Protein AF-A0A7S1IZA1-F1 (afdb_monomer_lite)

Radius of gyration: 16.5 Å; chains: 1; bounding box: 48×25×41 Å

Foldseek 3Di:
DVLVVVLVVVLVVLVVCLVCLAQVNDDPCLLVVLVVLLVVLVVVLVLLVQCPDPPHPDPPVRHQDPVSLVSNLVSSVVSLVNNCLHPDPNSVVSSLNSLLSSCQSPVPVSLVVLVVVQVCLLVDPPPVVSNVSSVVSCVSSVVSVVVVVPDVSVVSVVVSVD

Sequence (162 aa):
QCCSGVQARLSQLLRSLESYYHPSNTGPWCPVLGGFLCQLCSHMCHRLKEEQREPSDVPARCRIQPEDLQRFTSSVLPLAVTALFTEDANLTAAANQALRFIARMAPRLAIEEMLPRMQQALCSVMEAHQMLPILNLLGSMAPALAQLEHQPILMEVMDLAL

pLDDT: mean 84.64, std 12.75, range [41.31, 97.88]

Structure (mmCIF, N/CA/C/O backbone):
data_AF-A0A7S1IZA1-F1
#
_entry.id   AF-A0A7S1IZA1-F1
#
loop_
_atom_site.group_PDB
_atom_site.id
_atom_site.type_symbol
_atom_site.label_atom_id
_atom_site.label_alt_id
_atom_site.label_comp_id
_atom_site.label_asym_id
_atom_site.label_entity_id
_atom_site.label_seq_id
_atom_site.pdbx_PDB_ins_code
_atom_site.Cartn_x
_atom_site.Cartn_y
_atom_site.Cartn_z
_atom_site.occupancy
_atom_site.B_iso_or_equiv
_atom_site.auth_seq_id
_atom_site.auth_comp_id
_atom_site.auth_asym_id
_atom_site.auth_atom_id
_atom_site.pdbx_PDB_model_num
ATOM 1 N N . GLN A 1 1 ? -18.998 -11.668 13.218 1.00 41.31 1 GLN A N 1
ATOM 2 C CA . GLN A 1 1 ? -18.914 -12.770 12.229 1.00 41.31 1 GLN A CA 1
ATOM 3 C C . GLN A 1 1 ? -19.130 -12.330 10.769 1.00 41.31 1 GLN A C 1
ATOM 5 O O . GLN A 1 1 ? -18.739 -13.077 9.889 1.00 41.31 1 GLN A O 1
ATOM 10 N N . CYS A 1 2 ? -19.675 -11.139 10.464 1.00 50.75 2 CYS A N 1
ATOM 11 C CA . CYS A 1 2 ? -19.914 -10.715 9.068 1.00 50.75 2 CYS A CA 1
ATOM 12 C C . CYS A 1 2 ? -18.640 -10.251 8.312 1.00 50.75 2 CYS A C 1
ATOM 14 O O . CYS A 1 2 ? -18.520 -10.455 7.107 1.00 50.75 2 CYS A O 1
ATOM 16 N N . CYS A 1 3 ? -17.651 -9.682 9.015 1.00 58.97 3 CYS A N 1
ATOM 17 C CA . CYS A 1 3 ? -16.452 -9.101 8.391 1.00 58.97 3 CYS A CA 1
ATOM 18 C C . CYS A 1 3 ? -15.478 -10.140 7.799 1.00 58.97 3 CYS A C 1
ATOM 20 O O . CYS A 1 3 ? -14.819 -9.855 6.801 1.00 58.97 3 CYS A O 1
ATOM 22 N N . SER A 1 4 ? -15.411 -11.358 8.354 1.00 70.12 4 SER A N 1
ATOM 23 C CA . SER A 1 4 ? -14.448 -12.381 7.913 1.00 70.12 4 SER A CA 1
ATOM 24 C C . SER A 1 4 ? -14.741 -12.910 6.506 1.00 70.12 4 SER A C 1
ATOM 26 O O . SER A 1 4 ? -13.816 -13.120 5.723 1.00 70.12 4 SER A O 1
ATOM 28 N N . GLY A 1 5 ? -16.019 -13.072 6.149 1.00 85.94 5 GLY A N 1
ATOM 29 C CA . GLY A 1 5 ? -16.422 -13.528 4.816 1.00 85.94 5 GLY A CA 1
ATOM 30 C C . GLY A 1 5 ? -16.133 -12.499 3.720 1.00 85.94 5 GLY A C 1
ATOM 31 O O . GLY A 1 5 ? -15.699 -12.864 2.628 1.00 85.94 5 GLY A O 1
ATOM 32 N N . VAL A 1 6 ? -16.328 -11.209 4.015 1.00 91.69 6 VAL A N 1
ATOM 33 C CA . VAL A 1 6 ? -16.014 -10.117 3.079 1.00 91.69 6 VAL A CA 1
ATOM 34 C C . VAL A 1 6 ? -14.506 -10.005 2.877 1.00 91.69 6 VAL A C 1
ATOM 36 O O . VAL A 1 6 ? -14.052 -9.958 1.735 1.00 91.69 6 VAL A O 1
ATOM 39 N N . GLN A 1 7 ? -13.726 -10.052 3.961 1.00 93.62 7 GLN A N 1
ATOM 40 C CA . GLN A 1 7 ? -12.267 -10.016 3.879 1.00 93.62 7 GLN A CA 1
ATOM 41 C C . GLN A 1 7 ? -11.715 -11.192 3.059 1.00 93.62 7 GLN A C 1
ATOM 43 O O . GLN A 1 7 ? -10.848 -10.989 2.218 1.00 93.62 7 GLN A O 1
ATOM 48 N N . ALA A 1 8 ? -12.252 -12.406 3.224 1.00 94.19 8 ALA A N 1
ATOM 49 C CA . ALA A 1 8 ? -11.822 -13.564 2.437 1.00 94.19 8 ALA A CA 1
ATOM 50 C C . ALA A 1 8 ? -12.055 -13.376 0.925 1.00 94.19 8 ALA A C 1
ATOM 52 O O . ALA A 1 8 ? -11.177 -13.694 0.118 1.00 94.19 8 ALA A O 1
ATOM 53 N N . ARG A 1 9 ? -13.211 -12.817 0.537 1.00 96.50 9 ARG A N 1
ATOM 54 C CA . ARG A 1 9 ? -13.522 -12.493 -0.868 1.00 96.50 9 ARG A CA 1
ATOM 55 C C . ARG A 1 9 ? -12.612 -11.398 -1.407 1.00 96.50 9 ARG A C 1
ATOM 57 O O . ARG A 1 9 ? -12.121 -11.526 -2.524 1.00 96.50 9 ARG A O 1
ATOM 64 N N . LEU A 1 10 ? -12.346 -10.364 -0.609 1.00 96.25 10 LEU A N 1
ATOM 65 C CA . LEU A 1 10 ? -11.397 -9.317 -0.972 1.00 96.25 10 LEU A CA 1
ATOM 66 C C . LEU A 1 10 ? -10.004 -9.907 -1.211 1.00 96.25 10 LEU A C 1
ATOM 68 O O . LEU A 1 10 ? -9.415 -9.673 -2.258 1.00 96.25 10 LEU A O 1
ATOM 72 N N . SER A 1 11 ? -9.500 -10.742 -0.303 1.00 95.81 11 SER A N 1
ATOM 73 C CA . SER A 1 11 ? -8.198 -11.389 -0.477 1.00 95.81 11 SER A CA 1
ATOM 74 C C . SER A 1 11 ? -8.153 -12.320 -1.694 1.00 95.81 11 SER A C 1
ATOM 76 O O . SER A 1 11 ? -7.096 -12.497 -2.288 1.00 95.81 11 SER A O 1
ATOM 78 N N . GLN A 1 12 ? -9.267 -12.944 -2.086 1.00 96.44 12 GLN A N 1
ATOM 79 C CA . GLN A 1 12 ? -9.338 -13.715 -3.333 1.00 96.44 12 GLN A CA 1
ATOM 80 C C . GLN A 1 12 ? -9.305 -12.813 -4.576 1.00 96.44 12 GLN A C 1
ATOM 82 O O . GLN A 1 12 ? -8.620 -13.140 -5.546 1.00 96.44 12 GLN A O 1
ATOM 87 N N . LEU A 1 13 ? -10.008 -11.679 -4.540 1.00 97.19 13 LEU A N 1
ATOM 88 C CA . LEU A 1 13 ? -9.970 -10.683 -5.608 1.00 97.19 13 LEU A CA 1
ATOM 89 C C . LEU A 1 13 ? -8.548 -10.145 -5.795 1.00 97.19 13 LEU A C 1
ATOM 91 O O . LEU A 1 13 ? -8.035 -10.189 -6.905 1.00 97.19 13 LEU A O 1
ATOM 95 N N . LEU A 1 14 ? -7.895 -9.710 -4.714 1.00 96.94 14 LEU A N 1
ATOM 96 C CA . LEU A 1 14 ? -6.533 -9.171 -4.763 1.00 96.94 14 LEU A CA 1
ATOM 97 C C . LEU A 1 14 ? -5.544 -10.202 -5.320 1.00 96.94 14 LEU A C 1
ATOM 99 O O . LEU A 1 14 ? -4.816 -9.882 -6.253 1.00 96.94 14 LEU A O 1
ATOM 103 N N . ARG A 1 15 ? -5.614 -11.461 -4.865 1.00 96.25 15 ARG A N 1
ATOM 104 C CA . ARG A 1 15 ? -4.812 -12.564 -5.427 1.00 96.25 15 ARG A CA 1
ATOM 105 C C . ARG A 1 15 ? -5.019 -12.760 -6.927 1.00 96.25 15 ARG A C 1
ATOM 107 O O . ARG A 1 15 ? -4.076 -13.023 -7.658 1.00 96.25 15 ARG A O 1
ATOM 114 N N . SER A 1 16 ? -6.252 -12.604 -7.404 1.00 96.88 16 SER A N 1
ATOM 115 C CA . SER A 1 16 ? -6.557 -12.720 -8.837 1.00 96.88 16 SER A CA 1
ATOM 116 C C . SER A 1 16 ? -5.988 -11.550 -9.654 1.00 96.88 16 SER A C 1
ATOM 118 O O . SER A 1 16 ? -5.770 -11.690 -10.855 1.00 96.88 16 SER A O 1
ATOM 120 N N . LEU A 1 17 ? -5.741 -10.404 -9.010 1.00 96.19 17 LEU A N 1
ATOM 121 C CA . LEU A 1 17 ? -5.181 -9.204 -9.629 1.00 96.19 17 LEU A CA 1
ATOM 122 C C . 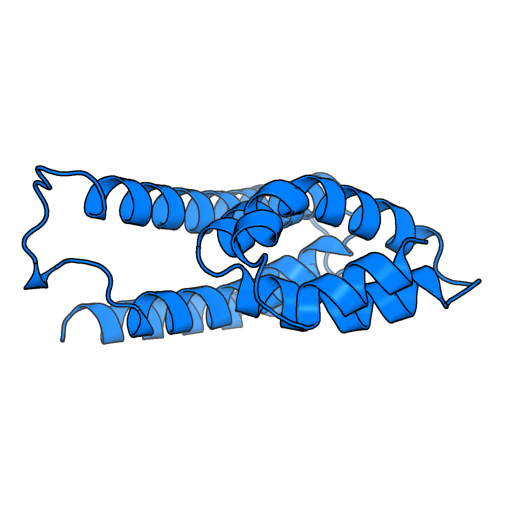LEU A 1 17 ? -3.650 -9.112 -9.515 1.00 96.19 17 LEU A C 1
ATOM 124 O O . LEU A 1 17 ? -3.068 -8.311 -10.237 1.00 96.19 17 LEU A O 1
ATOM 128 N N . GLU A 1 18 ? -2.992 -9.912 -8.666 1.00 95.19 18 GLU A N 1
ATOM 129 C CA . GLU A 1 18 ? -1.542 -9.836 -8.383 1.00 95.19 18 GLU A CA 1
ATOM 130 C C . GLU A 1 18 ? -0.678 -9.742 -9.644 1.00 95.19 18 GLU A C 1
ATOM 132 O O . GLU A 1 18 ? 0.197 -8.882 -9.739 1.00 95.19 18 GLU A O 1
ATOM 137 N N . SER A 1 19 ? -0.964 -10.576 -10.647 1.00 95.50 19 SER A N 1
ATOM 138 C CA . SER A 1 19 ? -0.210 -10.584 -11.904 1.00 95.50 19 SER A CA 1
ATOM 139 C C . SER A 1 19 ? -0.237 -9.238 -12.641 1.00 95.50 19 SER A C 1
ATOM 141 O O . SER A 1 19 ? 0.762 -8.874 -13.251 1.00 95.50 19 SER A O 1
ATOM 143 N N . TYR A 1 20 ? -1.319 -8.463 -12.547 1.00 95.69 20 TYR A N 1
ATOM 144 C CA . TYR A 1 20 ? -1.450 -7.158 -13.209 1.00 95.69 20 TYR A CA 1
ATOM 145 C C . TYR A 1 20 ? -0.664 -6.037 -12.519 1.00 95.69 20 TYR A C 1
ATOM 147 O O . TYR A 1 20 ? -0.465 -4.985 -13.118 1.00 95.6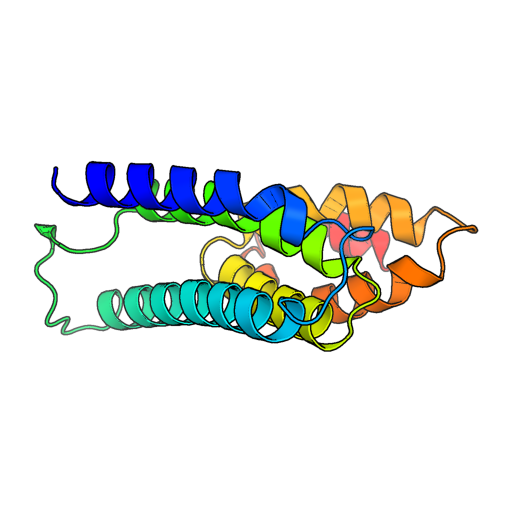9 20 TYR A O 1
ATOM 155 N N . TYR A 1 21 ? -0.238 -6.242 -11.270 1.00 95.31 21 TYR A N 1
ATOM 156 C CA . TYR A 1 21 ? 0.588 -5.288 -10.524 1.00 95.31 21 TYR A CA 1
ATOM 157 C C . TYR A 1 21 ? 2.091 -5.560 -10.678 1.00 95.31 21 TYR A C 1
ATOM 159 O O . TYR A 1 21 ? 2.902 -4.787 -10.173 1.00 95.31 21 TYR A O 1
ATOM 167 N N . HIS A 1 22 ? 2.475 -6.642 -11.363 1.00 94.25 22 HIS A N 1
ATOM 168 C CA . HIS A 1 22 ? 3.874 -6.991 -11.592 1.00 94.25 22 HIS A CA 1
ATOM 169 C C . HIS A 1 22 ? 4.570 -5.955 -12.501 1.00 94.25 22 HIS A C 1
ATOM 171 O O . HIS A 1 22 ? 3.977 -5.565 -13.509 1.00 94.25 22 HIS A O 1
ATOM 177 N N . PRO A 1 23 ? 5.835 -5.561 -12.237 1.00 90.31 23 PRO A N 1
ATOM 178 C CA . PRO A 1 23 ? 6.564 -4.582 -13.052 1.00 90.31 23 PRO A CA 1
ATOM 179 C C . PRO A 1 23 ? 6.607 -4.894 -14.550 1.00 90.31 23 PRO A C 1
ATOM 181 O O . PRO A 1 23 ? 6.521 -3.989 -15.370 1.00 90.31 23 PRO A O 1
ATOM 184 N N . SER A 1 24 ? 6.680 -6.178 -14.911 1.00 91.31 24 SER A N 1
ATOM 185 C CA . SER A 1 24 ? 6.677 -6.630 -16.313 1.00 91.31 24 SER A CA 1
ATOM 186 C C . SER A 1 24 ? 5.305 -6.577 -17.002 1.00 91.31 24 SER A C 1
ATOM 188 O O . SER A 1 24 ? 5.233 -6.83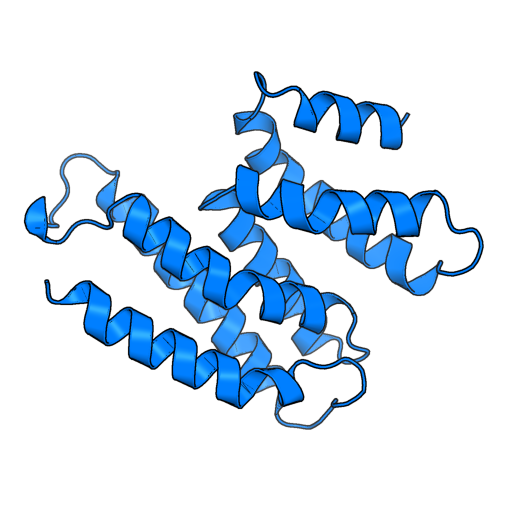8 -18.198 1.00 91.31 24 SER A O 1
ATOM 190 N N . ASN A 1 25 ? 4.225 -6.277 -16.273 1.00 92.62 25 ASN A N 1
ATOM 191 C CA . ASN A 1 25 ? 2.846 -6.332 -16.764 1.00 92.62 25 ASN A CA 1
ATOM 192 C C . ASN A 1 25 ? 2.189 -4.946 -16.740 1.00 92.62 25 ASN A C 1
ATOM 194 O O . ASN A 1 25 ? 1.178 -4.716 -16.074 1.00 92.62 25 ASN A O 1
ATOM 198 N N . THR A 1 26 ? 2.759 -4.015 -17.501 1.00 92.75 26 THR A N 1
ATOM 199 C CA . THR A 1 26 ? 2.203 -2.673 -17.693 1.00 92.75 26 THR A CA 1
ATOM 200 C C . THR A 1 26 ? 1.228 -2.634 -18.872 1.00 92.75 26 THR A C 1
ATOM 202 O O . THR A 1 26 ? 1.373 -3.350 -19.864 1.00 92.75 26 THR A O 1
ATOM 205 N N . GLY A 1 27 ? 0.190 -1.805 -18.766 1.00 93.62 27 GLY A N 1
ATOM 206 C CA . GLY A 1 27 ? -0.833 -1.712 -19.799 1.00 93.62 27 GLY A CA 1
ATOM 207 C C . GLY A 1 27 ? -1.940 -0.709 -19.479 1.00 93.62 27 GLY A C 1
ATOM 208 O O . GLY A 1 27 ? -1.909 -0.038 -18.448 1.00 93.62 27 GLY A O 1
ATOM 209 N N . PRO A 1 28 ? -2.972 -0.610 -20.335 1.00 95.62 28 PRO A N 1
ATOM 210 C CA . PRO A 1 28 ? -4.054 0.368 -20.183 1.00 95.62 28 PRO A CA 1
ATOM 211 C C . PRO A 1 28 ? -4.910 0.167 -18.919 1.00 95.62 28 PRO A C 1
ATOM 213 O O . PRO A 1 28 ? -5.677 1.052 -18.550 1.00 95.62 28 PRO A O 1
ATOM 216 N N . TRP A 1 29 ? -4.787 -0.976 -18.238 1.00 95.31 29 TRP A N 1
ATOM 217 C CA . TRP A 1 29 ? -5.430 -1.242 -16.947 1.00 95.31 29 TRP A CA 1
ATOM 218 C C . TRP A 1 29 ? -4.743 -0.542 -15.767 1.00 95.31 29 TRP A C 1
ATOM 220 O O . TRP A 1 29 ? -5.382 -0.366 -14.729 1.00 95.31 29 TRP A O 1
ATOM 230 N N . CYS A 1 30 ? -3.477 -0.130 -15.907 1.00 95.75 30 CYS A N 1
ATOM 231 C CA . CYS A 1 30 ? -2.673 0.439 -14.824 1.00 95.75 30 CYS A CA 1
ATOM 232 C C . CYS A 1 30 ? -3.359 1.613 -14.100 1.00 95.75 30 CYS A C 1
ATOM 234 O O . CYS A 1 30 ? -3.453 1.558 -12.872 1.00 95.75 30 CYS A O 1
ATOM 236 N N . PRO A 1 31 ? -3.935 2.624 -14.787 1.00 95.44 31 PRO A N 1
ATOM 237 C CA . PRO A 1 31 ? -4.618 3.724 -14.104 1.00 95.44 31 PRO A CA 1
ATOM 238 C C . PRO A 1 31 ? -5.839 3.268 -13.296 1.00 95.44 31 PRO A C 1
ATOM 240 O O . PRO A 1 31 ? -6.070 3.749 -12.187 1.00 95.44 31 PRO A O 1
ATOM 243 N N . VAL A 1 32 ? -6.611 2.312 -13.824 1.00 97.12 32 VAL A N 1
ATOM 244 C CA . VAL A 1 32 ? -7.822 1.798 -13.165 1.00 97.12 32 VAL A CA 1
ATOM 245 C C . VAL A 1 32 ? -7.456 0.967 -11.937 1.00 97.12 32 VAL A C 1
ATOM 247 O O . VAL A 1 32 ? -8.030 1.164 -10.867 1.00 97.12 32 VAL A O 1
ATOM 250 N N . LEU A 1 33 ? -6.472 0.073 -12.063 1.00 97.19 33 LEU A N 1
ATOM 251 C CA . LEU A 1 33 ? -6.005 -0.772 -10.962 1.00 97.19 33 LEU A CA 1
ATOM 252 C C . LEU A 1 33 ? -5.258 0.026 -9.889 1.00 97.19 33 LEU A C 1
ATOM 254 O O . LEU A 1 33 ? -5.442 -0.227 -8.696 1.00 97.19 33 LEU A O 1
ATOM 258 N N . GLY A 1 34 ? -4.465 1.022 -10.284 1.00 96.56 34 GLY A N 1
ATOM 259 C CA . GLY A 1 34 ? -3.847 1.966 -9.356 1.00 96.56 34 GLY A CA 1
ATOM 260 C C . GLY A 1 34 ? -4.907 2.755 -8.587 1.00 96.56 34 GLY A C 1
ATOM 261 O O . GLY A 1 34 ? -4.887 2.793 -7.355 1.00 96.56 34 GLY A O 1
ATOM 262 N N . GLY A 1 35 ? -5.894 3.310 -9.297 1.00 97.25 35 GLY A N 1
ATOM 263 C CA . GLY A 1 35 ? -7.032 4.000 -8.694 1.00 97.25 35 GLY A CA 1
ATOM 264 C C . GLY A 1 35 ? -7.787 3.123 -7.694 1.00 97.25 35 GLY A C 1
ATOM 265 O O . GLY A 1 35 ? -8.008 3.546 -6.561 1.00 97.25 35 GLY A O 1
ATOM 266 N N . PHE A 1 36 ? -8.111 1.883 -8.070 1.00 97.88 36 PHE A N 1
ATOM 267 C CA . PHE A 1 36 ? -8.753 0.910 -7.184 1.00 97.88 36 PHE A CA 1
ATOM 268 C C . PHE A 1 36 ? -7.947 0.672 -5.899 1.00 97.88 36 PHE A C 1
ATOM 270 O O . PHE A 1 36 ? -8.495 0.805 -4.804 1.00 97.88 36 PHE A O 1
ATOM 277 N N . LEU A 1 37 ? -6.647 0.381 -6.018 1.00 97.25 37 LEU A N 1
ATOM 278 C CA . LEU A 1 37 ? -5.772 0.108 -4.875 1.00 97.25 37 LEU A CA 1
ATOM 279 C C . LEU A 1 37 ? -5.686 1.308 -3.920 1.00 97.25 37 LEU A C 1
ATOM 281 O O . LEU A 1 37 ? -5.844 1.164 -2.703 1.00 97.25 37 LEU A O 1
ATOM 285 N N . CYS A 1 38 ? -5.467 2.501 -4.476 1.00 96.62 38 CYS A N 1
ATOM 286 C CA . CYS A 1 38 ? -5.370 3.739 -3.712 1.00 96.62 38 CYS A CA 1
ATOM 287 C C . CYS A 1 38 ? -6.687 4.056 -2.991 1.00 96.62 38 CYS A C 1
ATOM 289 O O . CYS A 1 38 ? -6.688 4.314 -1.785 1.00 96.62 38 CYS A O 1
ATOM 291 N N . GLN A 1 39 ? -7.819 3.975 -3.698 1.00 97.75 39 GLN A N 1
ATOM 292 C CA . GLN A 1 39 ? -9.136 4.243 -3.122 1.00 97.75 39 GLN A CA 1
ATOM 293 C C . GLN A 1 39 ? -9.500 3.229 -2.040 1.00 97.75 39 GLN A C 1
ATOM 295 O O . GLN A 1 39 ? -10.004 3.630 -0.992 1.00 97.75 39 GLN A O 1
ATOM 300 N N . LEU A 1 40 ? -9.202 1.944 -2.237 1.00 97.62 40 LEU A N 1
ATOM 301 C CA . LEU A 1 40 ? -9.446 0.906 -1.238 1.00 97.62 40 LEU A CA 1
ATOM 302 C C . LEU A 1 40 ? -8.722 1.217 0.083 1.00 97.62 40 LEU A C 1
ATOM 304 O O . LEU A 1 40 ? -9.339 1.206 1.150 1.00 97.62 40 LEU A O 1
ATOM 308 N N . CYS A 1 41 ? -7.431 1.556 0.013 1.00 97.50 41 CYS A N 1
ATOM 309 C CA . CYS A 1 41 ? -6.645 1.913 1.196 1.00 97.50 41 CYS A CA 1
ATOM 310 C C . CYS A 1 41 ? -7.109 3.240 1.820 1.00 97.50 41 CYS A C 1
ATOM 312 O O . CYS A 1 41 ? -7.174 3.360 3.044 1.00 97.50 41 CYS A O 1
ATOM 314 N N . SER A 1 42 ? -7.473 4.223 0.991 1.00 97.19 42 SER A N 1
ATOM 315 C CA . SER A 1 42 ? -7.963 5.529 1.441 1.00 97.19 42 SER A CA 1
ATOM 316 C C . SER A 1 42 ? -9.262 5.412 2.241 1.00 97.19 42 SER A C 1
ATOM 318 O O . SER A 1 42 ? -9.347 5.932 3.354 1.00 97.19 42 SER A O 1
ATOM 320 N N . HIS A 1 43 ? -10.248 4.670 1.726 1.00 97.12 43 HIS A N 1
ATOM 321 C CA . HIS A 1 43 ? -11.538 4.480 2.392 1.00 97.12 43 HIS A CA 1
ATOM 322 C C . HIS A 1 43 ? -11.397 3.719 3.712 1.00 97.12 43 HIS A C 1
ATOM 324 O O . HIS A 1 43 ? -12.055 4.075 4.689 1.00 97.12 43 HIS A O 1
ATOM 330 N N . MET A 1 44 ? -10.516 2.717 3.779 1.00 96.06 44 MET A N 1
ATOM 331 C CA . MET A 1 44 ? -10.237 2.011 5.033 1.00 96.06 44 MET A CA 1
ATOM 332 C C . MET A 1 44 ? -9.563 2.919 6.062 1.00 96.06 44 MET A C 1
ATOM 334 O O . MET A 1 44 ? -9.986 2.949 7.217 1.00 96.06 44 MET A O 1
ATOM 338 N N . CYS A 1 45 ? -8.586 3.729 5.643 1.00 95.00 45 CYS A N 1
ATOM 339 C CA . CYS A 1 45 ? -7.943 4.703 6.523 1.00 95.00 45 CYS A CA 1
ATOM 340 C C . CYS A 1 45 ? -8.936 5.766 7.020 1.00 95.00 45 CYS A C 1
ATOM 342 O O . CYS A 1 45 ? -8.893 6.148 8.191 1.00 95.00 45 CYS A O 1
ATOM 344 N N . HIS A 1 46 ? -9.834 6.239 6.151 1.00 93.94 46 HIS A N 1
ATOM 345 C CA . HIS A 1 46 ? -10.887 7.184 6.516 1.00 93.94 46 HIS A CA 1
ATOM 346 C C . HIS A 1 46 ? -11.856 6.563 7.524 1.00 93.94 46 HIS A C 1
ATOM 348 O O . HIS A 1 46 ? -12.094 7.140 8.580 1.00 93.94 46 HIS A O 1
ATOM 354 N N . ARG A 1 47 ? -12.360 5.355 7.242 1.00 94.06 47 ARG A N 1
ATOM 355 C CA . ARG A 1 47 ? -13.253 4.622 8.143 1.00 94.06 47 ARG A CA 1
ATOM 356 C C . ARG A 1 47 ? -12.628 4.425 9.522 1.00 94.06 47 ARG A C 1
ATOM 358 O O . ARG A 1 47 ? -13.286 4.699 10.517 1.00 94.06 47 ARG A O 1
ATOM 365 N N . LEU A 1 48 ? -11.362 4.009 9.579 1.00 92.88 48 LEU A N 1
ATOM 366 C CA . LEU A 1 48 ? -10.646 3.831 10.842 1.00 92.88 48 LEU A CA 1
ATOM 367 C C . LEU A 1 48 ? -10.587 5.141 11.644 1.00 92.88 48 LEU A C 1
ATOM 369 O O . LEU A 1 48 ? -10.824 5.135 12.847 1.00 92.88 48 LEU A O 1
ATOM 373 N N . LYS A 1 49 ? -10.327 6.270 10.974 1.00 90.94 49 LYS A N 1
ATOM 374 C CA . LYS A 1 49 ? -10.293 7.592 11.613 1.00 90.94 49 LYS A CA 1
ATOM 375 C C . LYS A 1 49 ? -11.665 8.024 12.138 1.00 90.94 49 LYS A C 1
ATOM 377 O O . LYS A 1 49 ? -11.738 8.566 13.235 1.00 90.94 49 LYS A O 1
ATOM 382 N N . GLU A 1 50 ? -12.735 7.803 11.378 1.00 91.06 50 GLU A N 1
ATOM 383 C CA . GLU A 1 50 ? -14.098 8.137 11.817 1.00 91.06 50 GLU A CA 1
ATOM 384 C C . GLU A 1 50 ? -14.550 7.266 12.996 1.00 91.06 50 GLU A C 1
ATOM 386 O O . GLU A 1 50 ? -15.165 7.762 13.935 1.00 91.06 50 GLU A O 1
ATOM 391 N N . GLU A 1 51 ? -14.201 5.977 13.000 1.00 91.62 51 GLU A N 1
ATOM 392 C CA . GLU A 1 51 ? -14.526 5.068 14.107 1.00 91.62 51 GLU A CA 1
ATOM 393 C C . GLU A 1 51 ? -13.764 5.395 15.406 1.00 91.62 51 GLU A C 1
ATOM 395 O O . GLU A 1 51 ? -14.238 5.045 16.487 1.00 91.62 51 GLU A O 1
ATOM 400 N N . GLN A 1 52 ? -12.616 6.076 15.310 1.00 87.00 52 GLN A N 1
ATOM 401 C CA . GLN A 1 52 ? -11.819 6.547 16.451 1.00 87.00 52 GLN A CA 1
ATOM 402 C C . GLN A 1 52 ? -12.297 7.885 17.036 1.00 87.00 52 GLN A C 1
ATOM 404 O O . GLN A 1 52 ? -11.855 8.261 18.119 1.00 87.00 52 GLN A O 1
ATOM 409 N N . ARG A 1 53 ? -13.161 8.632 16.338 1.00 87.00 53 ARG A N 1
ATOM 410 C CA . ARG A 1 53 ? -13.702 9.899 16.852 1.00 87.00 53 ARG A CA 1
ATOM 411 C C . ARG A 1 53 ? -14.754 9.639 17.922 1.00 87.00 53 ARG A C 1
ATOM 413 O O . ARG A 1 53 ? -15.558 8.722 17.795 1.00 87.00 53 ARG A O 1
ATOM 420 N N . GLU A 1 54 ? -14.789 10.494 18.940 1.00 83.75 54 GLU A N 1
ATOM 421 C CA . GLU A 1 54 ? -15.855 10.495 19.940 1.00 83.75 54 GLU A CA 1
ATOM 422 C C . GLU A 1 54 ? -16.702 11.774 19.821 1.00 83.75 54 GLU A C 1
ATOM 424 O O . GLU A 1 54 ? -16.136 12.871 19.814 1.00 83.75 54 GLU A O 1
ATOM 429 N N . PRO A 1 55 ? -18.043 11.662 19.725 1.00 82.88 55 PRO A N 1
ATOM 430 C CA . PRO A 1 55 ? -18.826 10.424 19.648 1.00 82.88 55 PRO A CA 1
ATOM 431 C C . PRO A 1 55 ? -18.702 9.735 18.274 1.00 82.88 55 PRO A C 1
ATOM 433 O O . PRO A 1 55 ? -18.586 10.398 17.248 1.00 82.88 55 PRO A O 1
ATOM 436 N N . SER A 1 56 ? -18.749 8.399 18.261 1.00 83.19 56 SER A N 1
ATOM 437 C CA . SER A 1 56 ? -18.779 7.608 17.023 1.00 83.19 56 SER A CA 1
ATOM 438 C C . SER A 1 56 ? -20.185 7.075 16.773 1.00 83.19 56 SER A C 1
ATOM 440 O O . SER A 1 56 ? -20.735 6.365 17.619 1.00 83.19 56 SER A O 1
ATOM 442 N N . ASP A 1 57 ? -20.714 7.334 15.578 1.00 85.56 57 ASP A N 1
ATOM 443 C CA . ASP A 1 57 ? -22.010 6.814 15.124 1.00 85.56 57 ASP A CA 1
ATOM 444 C C . ASP A 1 57 ? -21.981 5.300 14.839 1.00 85.56 57 ASP A C 1
ATOM 446 O O . ASP A 1 57 ? -23.022 4.661 14.667 1.00 85.56 57 ASP A O 1
ATOM 450 N N . VAL A 1 58 ? -20.787 4.692 14.795 1.00 86.25 58 VAL A N 1
ATOM 451 C CA . VAL A 1 58 ? -20.613 3.265 14.510 1.00 86.25 58 VAL A CA 1
ATOM 452 C C . VAL A 1 58 ? -20.734 2.448 15.804 1.00 86.25 58 VAL A C 1
ATOM 454 O O . VAL A 1 58 ? -19.918 2.615 16.724 1.00 86.25 58 VAL A O 1
ATOM 457 N N . PRO A 1 59 ? -21.693 1.499 15.887 1.00 87.25 59 PRO A N 1
ATOM 458 C CA . PRO A 1 59 ? -21.827 0.616 17.042 1.00 87.25 59 PRO A CA 1
ATOM 459 C C . PRO A 1 59 ? -20.537 -0.166 17.302 1.00 87.25 59 PRO A C 1
ATOM 461 O O . PRO A 1 59 ? -19.944 -0.687 16.361 1.00 87.25 59 PRO A O 1
ATOM 464 N N . ALA A 1 60 ? -20.149 -0.346 18.571 1.00 84.56 60 ALA A N 1
ATOM 465 C CA . ALA A 1 60 ? -18.888 -1.008 18.945 1.00 84.56 60 ALA A CA 1
ATOM 466 C C . ALA A 1 60 ? -18.688 -2.387 18.279 1.00 84.56 60 ALA A C 1
ATOM 468 O O . ALA A 1 60 ? -17.598 -2.706 17.819 1.00 84.56 60 ALA A O 1
ATOM 469 N N . ARG A 1 61 ? -19.768 -3.169 18.134 1.00 85.31 61 ARG A N 1
ATOM 470 C CA . ARG A 1 61 ? -19.773 -4.483 17.456 1.00 85.31 61 ARG A CA 1
ATOM 471 C C . ARG A 1 61 ? -19.473 -4.440 15.948 1.00 85.31 61 ARG A C 1
ATOM 473 O O . ARG A 1 61 ? -19.197 -5.480 15.360 1.00 85.31 61 ARG A O 1
ATOM 480 N N . CYS A 1 62 ? -19.614 -3.274 15.322 1.00 86.06 62 CYS A N 1
ATOM 481 C CA . CYS A 1 62 ? -19.386 -3.043 13.895 1.00 86.06 62 CYS A CA 1
ATOM 482 C C . CYS A 1 62 ? -18.050 -2.338 13.621 1.00 86.06 62 CYS A C 1
ATOM 484 O O . CYS A 1 62 ? -17.682 -2.196 12.453 1.00 86.06 62 CYS A O 1
ATOM 486 N N . ARG A 1 63 ? -17.343 -1.893 14.670 1.00 89.69 63 ARG A N 1
ATOM 487 C CA . ARG A 1 63 ? -16.039 -1.238 14.541 1.00 89.69 63 ARG A CA 1
ATOM 488 C C . ARG A 1 63 ? -14.974 -2.233 14.101 1.00 89.69 63 ARG A C 1
ATOM 490 O O . ARG A 1 63 ? -15.018 -3.409 14.474 1.00 89.69 63 ARG A O 1
ATOM 497 N N . ILE A 1 64 ? -14.021 -1.738 13.324 1.00 90.69 64 ILE A N 1
ATOM 498 C CA . ILE A 1 64 ? -12.847 -2.468 12.868 1.00 90.69 64 ILE A CA 1
ATOM 499 C C . ILE A 1 64 ? -12.045 -2.891 14.095 1.00 90.69 64 ILE A C 1
ATOM 501 O O . ILE A 1 64 ? -11.587 -2.059 14.877 1.00 90.69 64 ILE A O 1
ATOM 505 N N . GLN A 1 65 ? -11.876 -4.200 14.254 1.00 90.88 65 GLN A N 1
ATOM 506 C CA . GLN A 1 65 ? -11.001 -4.745 15.281 1.00 90.88 65 GLN A CA 1
ATOM 507 C C . GLN A 1 65 ? -9.547 -4.751 14.788 1.00 90.88 65 GLN A C 1
ATOM 509 O O . GLN A 1 65 ? -9.314 -4.836 13.577 1.00 90.88 65 GLN A O 1
ATOM 514 N N . PRO A 1 66 ? -8.555 -4.732 15.695 1.00 89.62 66 PRO A N 1
ATOM 515 C CA . PRO A 1 66 ? -7.142 -4.803 15.318 1.00 89.62 66 PRO A CA 1
ATOM 516 C C . PRO A 1 66 ? -6.813 -5.993 14.401 1.00 89.62 66 PRO A C 1
ATOM 518 O O . PRO A 1 66 ? -6.070 -5.847 13.433 1.00 89.62 66 PRO A O 1
ATOM 521 N N . GLU A 1 67 ? -7.431 -7.152 14.642 1.00 90.75 67 GLU A N 1
ATOM 522 C CA . GLU A 1 67 ? -7.265 -8.344 13.801 1.00 90.75 67 GLU A CA 1
ATOM 523 C C . GLU A 1 67 ? -7.785 -8.148 12.371 1.00 90.75 67 GLU A C 1
ATOM 525 O O . GLU A 1 67 ? -7.190 -8.641 11.412 1.00 90.75 67 GLU A O 1
ATOM 530 N N . ASP A 1 68 ? -8.905 -7.439 12.209 1.00 91.88 68 ASP A N 1
ATOM 531 C CA . ASP A 1 68 ? -9.484 -7.163 10.894 1.00 91.88 68 ASP A CA 1
ATOM 532 C C . ASP A 1 68 ? -8.584 -6.205 10.109 1.00 91.88 68 ASP A C 1
ATOM 534 O O . ASP A 1 68 ? -8.350 -6.411 8.917 1.00 91.88 68 ASP A O 1
ATOM 538 N N . LEU A 1 69 ? -8.021 -5.204 10.794 1.00 93.00 69 LEU A N 1
ATOM 539 C CA . LEU A 1 69 ? -7.068 -4.267 10.208 1.00 93.00 69 LEU A CA 1
ATOM 540 C C . LEU A 1 69 ? -5.775 -4.965 9.771 1.00 93.00 69 LEU A C 1
ATOM 542 O O . LEU A 1 69 ? -5.259 -4.684 8.686 1.00 93.00 69 LEU A O 1
ATOM 546 N N . GLN A 1 70 ? -5.279 -5.905 10.580 1.00 91.81 70 GLN A N 1
ATOM 547 C CA . GLN A 1 70 ? -4.118 -6.721 10.238 1.00 91.81 70 GLN A CA 1
ATOM 548 C C . GLN A 1 70 ? -4.392 -7.575 8.994 1.00 91.81 70 GLN A C 1
ATOM 550 O O . GLN A 1 70 ? -3.625 -7.511 8.036 1.00 91.81 70 GLN A O 1
ATOM 555 N N . ARG A 1 71 ? -5.513 -8.311 8.953 1.00 93.56 71 ARG A N 1
ATOM 556 C CA . ARG A 1 71 ? -5.893 -9.133 7.786 1.00 93.56 71 ARG A CA 1
ATOM 557 C C . ARG A 1 71 ? -6.037 -8.297 6.517 1.00 93.56 71 ARG A C 1
ATOM 559 O O . ARG A 1 71 ? -5.574 -8.717 5.457 1.00 93.56 71 ARG A O 1
ATOM 566 N N . PHE A 1 72 ? -6.667 -7.126 6.623 1.00 95.69 72 PHE A N 1
ATOM 567 C CA . PHE A 1 72 ? -6.787 -6.194 5.508 1.00 95.69 72 PHE A CA 1
ATOM 568 C C . PHE A 1 72 ? -5.405 -5.773 5.008 1.00 95.69 72 PHE A C 1
ATOM 570 O O . PHE A 1 72 ? -5.084 -5.996 3.840 1.00 95.69 72 PHE A O 1
ATOM 577 N N . THR A 1 73 ? -4.564 -5.249 5.901 1.00 94.81 73 THR A N 1
ATOM 578 C CA . THR A 1 73 ? -3.246 -4.710 5.551 1.00 94.81 73 THR A CA 1
ATOM 579 C C . THR A 1 73 ? -2.342 -5.770 4.929 1.00 94.81 73 THR A C 1
ATOM 581 O O . THR A 1 73 ? -1.778 -5.537 3.862 1.00 94.81 73 THR A O 1
ATOM 584 N N . SER A 1 74 ? -2.265 -6.960 5.527 1.00 93.00 74 SER A N 1
ATOM 585 C CA . SER A 1 74 ? -1.461 -8.069 5.004 1.00 93.00 74 SER A CA 1
ATOM 586 C C . SER A 1 74 ? -1.908 -8.532 3.615 1.00 93.00 74 SER A C 1
ATOM 588 O O . SER A 1 74 ? -1.106 -9.100 2.884 1.00 93.00 74 SER A O 1
ATOM 590 N N . SER A 1 75 ? -3.166 -8.290 3.232 1.00 95.06 75 SER A N 1
ATOM 591 C CA . SER A 1 75 ? -3.664 -8.650 1.900 1.00 95.06 75 SER A CA 1
ATOM 592 C C . SER A 1 75 ? -3.366 -7.610 0.817 1.00 95.06 75 SER A C 1
ATOM 594 O O . SER A 1 75 ? -3.246 -7.980 -0.346 1.00 95.06 75 SER A O 1
ATOM 596 N N . VAL A 1 76 ? -3.246 -6.325 1.172 1.00 96.25 76 VAL A N 1
ATOM 597 C CA . VAL A 1 76 ? -3.017 -5.231 0.205 1.00 96.25 76 VAL A CA 1
ATOM 598 C C . VAL A 1 76 ? -1.549 -4.835 0.084 1.00 96.25 76 VAL A C 1
ATOM 600 O O . VAL A 1 76 ? -1.128 -4.378 -0.977 1.00 96.25 76 VAL A O 1
ATOM 603 N N . LEU A 1 77 ? -0.771 -5.011 1.156 1.00 94.56 77 LEU A N 1
ATOM 604 C CA . LEU A 1 77 ? 0.623 -4.586 1.227 1.00 94.56 77 LEU A CA 1
ATOM 605 C C . LEU A 1 77 ? 1.494 -5.215 0.123 1.00 94.56 77 LEU A C 1
ATOM 607 O O . LEU A 1 77 ? 2.167 -4.443 -0.559 1.00 94.56 77 LEU A O 1
ATOM 611 N N . PRO A 1 78 ? 1.438 -6.537 -0.150 1.00 93.56 78 PRO A N 1
ATOM 612 C CA . PRO A 1 78 ? 2.256 -7.134 -1.205 1.00 93.56 78 PRO A CA 1
ATOM 613 C C . PRO A 1 78 ? 1.990 -6.513 -2.579 1.00 93.56 78 PRO A C 1
ATOM 615 O O . PRO A 1 78 ? 2.931 -6.146 -3.274 1.00 93.56 78 PRO A O 1
ATOM 618 N N . LEU A 1 79 ? 0.717 -6.300 -2.939 1.00 95.19 79 LEU A N 1
ATOM 619 C CA . LEU A 1 79 ? 0.346 -5.691 -4.221 1.00 95.19 79 LEU A CA 1
ATOM 620 C C . LEU A 1 79 ? 0.874 -4.260 -4.338 1.00 95.19 79 LEU A C 1
ATOM 622 O O . LEU A 1 79 ? 1.401 -3.885 -5.381 1.00 95.19 79 LEU A O 1
ATOM 626 N N . ALA A 1 80 ? 0.743 -3.461 -3.276 1.00 94.81 80 ALA A N 1
ATOM 627 C CA . ALA A 1 80 ? 1.212 -2.080 -3.271 1.00 94.81 80 ALA A CA 1
ATOM 628 C C . ALA A 1 80 ? 2.741 -1.991 -3.380 1.00 94.81 80 ALA A C 1
ATOM 630 O O . ALA A 1 80 ? 3.257 -1.137 -4.097 1.00 94.81 80 ALA A O 1
ATOM 631 N N . VAL A 1 81 ? 3.460 -2.899 -2.722 1.00 91.94 81 VAL A N 1
ATOM 632 C CA . VAL A 1 81 ? 4.920 -2.988 -2.815 1.00 91.94 81 VAL A CA 1
ATOM 633 C C . VAL A 1 81 ? 5.359 -3.435 -4.207 1.00 91.94 81 VAL A C 1
ATOM 635 O O . VAL A 1 81 ? 6.248 -2.818 -4.781 1.00 91.94 81 VAL A O 1
ATOM 638 N N . THR A 1 82 ? 4.733 -4.457 -4.793 1.00 92.44 82 THR A N 1
ATOM 639 C CA . THR A 1 82 ? 5.052 -4.897 -6.161 1.00 92.44 82 THR A CA 1
ATOM 640 C C . THR A 1 82 ? 4.810 -3.777 -7.177 1.00 92.44 82 THR A C 1
ATOM 642 O O . THR A 1 82 ? 5.654 -3.524 -8.034 1.00 92.44 82 THR A O 1
ATOM 645 N N . ALA A 1 83 ? 3.695 -3.059 -7.032 1.00 93.31 83 ALA A N 1
ATOM 646 C CA . ALA A 1 83 ? 3.299 -1.979 -7.927 1.00 93.31 83 ALA A CA 1
ATOM 647 C C . ALA A 1 83 ? 4.210 -0.740 -7.854 1.00 93.31 83 ALA A C 1
ATOM 649 O O . ALA A 1 83 ? 4.307 0.014 -8.820 1.00 93.31 83 ALA A O 1
ATOM 650 N N . LEU A 1 84 ? 4.896 -0.533 -6.724 1.00 90.94 84 LEU A N 1
ATOM 651 C CA . LEU A 1 84 ? 5.837 0.573 -6.523 1.00 90.94 84 LEU A CA 1
ATOM 652 C C . LEU A 1 84 ? 7.002 0.548 -7.523 1.00 90.94 84 LEU A C 1
ATOM 654 O O . LEU A 1 84 ? 7.559 1.596 -7.841 1.00 90.94 84 LEU A O 1
ATOM 658 N N . PHE A 1 85 ? 7.364 -0.638 -8.009 1.00 87.88 85 PHE A N 1
ATOM 659 C CA . PHE A 1 85 ? 8.509 -0.848 -8.895 1.00 87.88 85 PHE A CA 1
ATOM 660 C C . PHE A 1 85 ? 8.112 -0.984 -10.368 1.00 87.88 85 PHE A C 1
ATOM 662 O O . PHE A 1 85 ? 8.902 -1.457 -11.180 1.00 87.88 85 PHE A O 1
ATOM 669 N N . THR A 1 86 ? 6.884 -0.603 -10.728 1.00 89.31 86 THR A N 1
ATOM 670 C CA . THR A 1 86 ? 6.435 -0.637 -12.124 1.00 89.31 86 THR A CA 1
ATOM 671 C C . THR A 1 86 ? 6.962 0.565 -12.909 1.00 89.31 86 THR A C 1
ATOM 673 O O . THR A 1 86 ? 7.181 1.645 -12.356 1.00 89.31 86 THR A O 1
ATOM 676 N N . GLU A 1 87 ? 7.124 0.401 -14.224 1.00 87.81 87 GLU A N 1
ATOM 677 C CA . GLU A 1 87 ? 7.490 1.503 -15.128 1.00 87.81 87 GLU A CA 1
ATOM 678 C C . GLU A 1 87 ? 6.309 2.453 -15.411 1.00 87.81 87 GLU A C 1
ATOM 680 O O . GLU A 1 87 ? 6.503 3.569 -15.894 1.00 87.81 87 GLU A O 1
ATOM 685 N N . ASP A 1 88 ? 5.073 2.040 -15.099 1.00 92.69 88 ASP A N 1
ATOM 686 C CA . ASP A 1 88 ? 3.890 2.878 -15.283 1.00 92.69 88 ASP A CA 1
ATOM 687 C C . ASP A 1 88 ? 3.784 3.930 -14.170 1.00 92.69 88 ASP A C 1
ATOM 689 O O . ASP A 1 88 ? 3.538 3.630 -13.000 1.00 92.69 88 ASP A O 1
ATOM 693 N N . ALA A 1 89 ? 3.922 5.199 -14.552 1.00 89.81 89 ALA A N 1
ATOM 694 C CA . ALA A 1 89 ? 3.919 6.311 -13.608 1.00 89.81 89 ALA A CA 1
ATOM 695 C C . ALA A 1 89 ? 2.610 6.430 -12.806 1.00 89.81 89 ALA A C 1
ATOM 697 O O . ALA A 1 89 ? 2.648 6.832 -11.641 1.00 89.81 89 ALA A O 1
ATOM 698 N N . ASN A 1 90 ? 1.457 6.076 -13.389 1.00 90.94 90 ASN A N 1
ATOM 699 C CA . ASN A 1 90 ? 0.171 6.173 -12.693 1.00 90.94 90 ASN A CA 1
ATOM 700 C C . ASN A 1 90 ? 0.058 5.101 -11.612 1.00 90.94 90 ASN A C 1
ATOM 702 O O . ASN A 1 90 ? -0.343 5.395 -10.483 1.00 90.94 90 ASN A O 1
ATOM 706 N N . LEU A 1 91 ? 0.425 3.868 -11.952 1.00 94.00 91 LEU A N 1
ATOM 707 C CA . LEU A 1 91 ? 0.402 2.743 -11.035 1.00 94.00 91 LEU A CA 1
ATOM 708 C C . LEU A 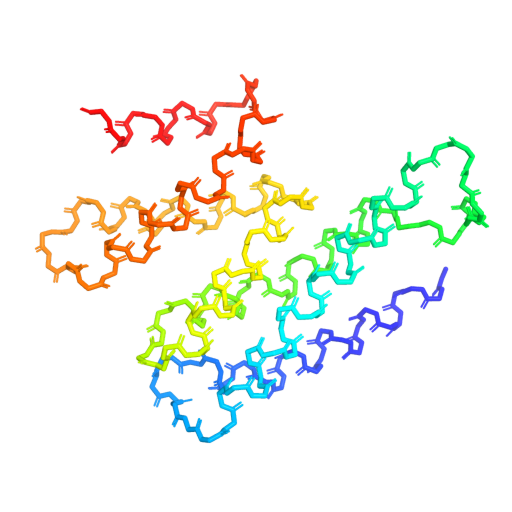1 91 ? 1.401 2.944 -9.896 1.00 94.00 91 LEU A C 1
ATOM 710 O O . LEU A 1 91 ? 1.025 2.798 -8.735 1.00 94.00 91 LEU A O 1
ATOM 714 N N . THR A 1 92 ? 2.616 3.396 -10.205 1.00 92.69 92 THR A N 1
ATOM 715 C CA . THR A 1 92 ? 3.644 3.718 -9.207 1.00 92.69 92 THR A CA 1
ATOM 716 C C . THR A 1 92 ? 3.224 4.872 -8.292 1.00 92.69 92 THR A C 1
ATOM 718 O O . THR A 1 92 ? 3.397 4.794 -7.071 1.00 92.69 92 THR A O 1
ATOM 721 N N . ALA A 1 93 ? 2.618 5.939 -8.823 1.00 91.50 93 ALA A N 1
ATOM 722 C CA . ALA A 1 93 ? 2.104 7.038 -8.002 1.00 91.50 93 ALA A CA 1
ATOM 723 C C . ALA A 1 93 ? 0.955 6.582 -7.083 1.00 91.50 93 ALA A C 1
ATOM 725 O O . ALA A 1 93 ? 0.918 6.925 -5.897 1.00 91.50 93 ALA A O 1
ATOM 726 N N . ALA A 1 94 ? 0.037 5.768 -7.606 1.00 94.44 94 ALA A N 1
ATOM 727 C CA . ALA A 1 94 ? -1.063 5.215 -6.828 1.00 94.44 94 ALA A CA 1
ATOM 728 C C . ALA A 1 94 ? -0.582 4.236 -5.745 1.00 94.44 94 ALA A C 1
ATOM 730 O O . ALA A 1 94 ? -1.089 4.274 -4.623 1.00 94.44 94 ALA A O 1
ATOM 731 N N . ALA A 1 95 ? 0.420 3.408 -6.050 1.00 93.88 95 ALA A N 1
ATOM 732 C CA . ALA A 1 95 ? 1.065 2.498 -5.109 1.00 93.88 95 ALA A CA 1
ATOM 733 C C . ALA A 1 95 ? 1.738 3.255 -3.958 1.00 93.88 95 ALA A C 1
ATOM 735 O O . ALA A 1 95 ? 1.484 2.948 -2.794 1.00 93.88 95 ALA A O 1
ATOM 736 N N . ASN A 1 96 ? 2.497 4.314 -4.263 1.00 92.12 96 ASN A N 1
ATOM 737 C CA . ASN A 1 96 ? 3.056 5.214 -3.250 1.00 92.12 96 ASN A CA 1
ATOM 738 C C . ASN A 1 96 ? 1.968 5.756 -2.314 1.00 92.12 96 ASN A C 1
ATOM 740 O O . ASN A 1 96 ? 2.092 5.701 -1.091 1.00 92.12 96 ASN A O 1
ATOM 744 N N . GLN A 1 97 ? 0.864 6.252 -2.875 1.00 93.75 97 GLN A N 1
ATOM 745 C CA . GLN A 1 97 ? -0.228 6.796 -2.074 1.00 93.75 97 GLN A CA 1
ATOM 746 C C . GLN A 1 97 ? -0.934 5.719 -1.229 1.00 93.75 97 GLN A C 1
ATOM 748 O O . GLN A 1 97 ? -1.288 5.979 -0.076 1.00 93.75 97 GLN A O 1
ATOM 753 N N . ALA A 1 98 ? -1.103 4.508 -1.763 1.00 95.50 98 ALA A N 1
ATOM 754 C CA . ALA A 1 98 ? -1.645 3.369 -1.029 1.00 95.50 98 ALA A CA 1
ATOM 755 C C . ALA A 1 98 ? -0.743 2.975 0.153 1.00 95.50 98 ALA A C 1
ATOM 757 O O . ALA A 1 98 ? -1.237 2.834 1.273 1.00 95.50 98 ALA A O 1
ATOM 758 N N . LEU A 1 99 ? 0.575 2.894 -0.060 1.00 93.62 99 LEU A N 1
ATOM 759 C CA . LEU A 1 99 ? 1.558 2.591 0.985 1.00 93.62 99 LEU A CA 1
ATOM 760 C C . LEU A 1 99 ? 1.552 3.640 2.102 1.00 93.62 99 LEU A C 1
ATOM 762 O O . LEU A 1 99 ? 1.631 3.280 3.272 1.00 93.62 99 LEU A O 1
ATOM 766 N N . ARG A 1 100 ? 1.334 4.923 1.785 1.00 92.06 100 ARG A N 1
ATOM 767 C CA . ARG A 1 100 ? 1.141 5.972 2.805 1.00 92.06 100 ARG A CA 1
ATOM 768 C C . ARG A 1 100 ? -0.093 5.742 3.671 1.00 92.06 100 ARG A C 1
ATOM 770 O O . ARG A 1 100 ? -0.047 5.975 4.878 1.00 92.06 100 ARG A O 1
ATOM 777 N N . PHE A 1 101 ? -1.208 5.311 3.082 1.00 95.06 101 PHE A N 1
ATOM 778 C CA . PHE A 1 101 ? -2.400 4.963 3.860 1.00 95.06 101 PHE A CA 1
ATOM 779 C C . PHE A 1 101 ? -2.161 3.718 4.712 1.00 95.06 101 PHE A C 1
ATOM 781 O O . PHE A 1 101 ? -2.529 3.712 5.884 1.00 95.06 101 PHE A O 1
ATOM 788 N N . ILE A 1 102 ? -1.498 2.701 4.158 1.00 93.94 102 ILE A N 1
ATOM 789 C CA . ILE A 1 102 ? -1.114 1.489 4.888 1.00 93.94 102 ILE A CA 1
ATOM 790 C C . ILE A 1 102 ? -0.215 1.837 6.078 1.00 93.94 102 IL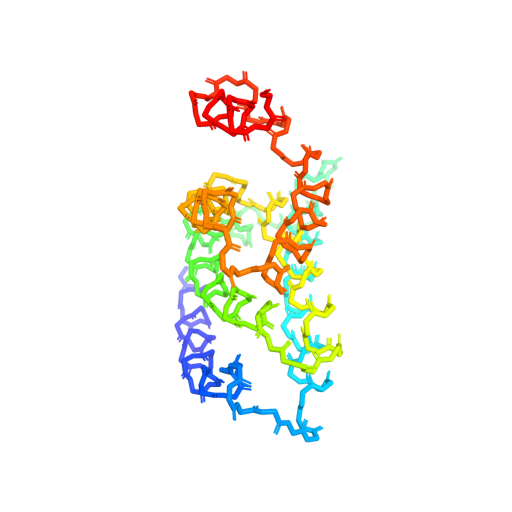E A C 1
ATOM 792 O O . ILE A 1 102 ? -0.507 1.417 7.192 1.00 93.94 102 ILE A O 1
ATOM 796 N N . ALA A 1 103 ? 0.796 2.683 5.884 1.00 91.81 103 ALA A N 1
ATOM 797 C CA . ALA A 1 103 ? 1.672 3.154 6.950 1.00 91.81 103 ALA A CA 1
ATOM 798 C C . ALA A 1 103 ? 0.907 3.882 8.062 1.00 91.81 103 ALA A C 1
ATOM 800 O O . ALA A 1 103 ? 1.225 3.725 9.232 1.00 91.81 103 ALA A O 1
ATOM 801 N N . ARG A 1 104 ? -0.139 4.647 7.729 1.00 90.88 104 ARG A N 1
ATOM 802 C CA . ARG A 1 104 ? -0.992 5.303 8.735 1.00 90.88 104 ARG A CA 1
ATOM 803 C C . ARG A 1 104 ? -1.888 4.332 9.499 1.00 90.88 104 ARG A C 1
ATOM 805 O O . ARG A 1 104 ? -2.226 4.609 10.642 1.00 90.88 104 ARG A O 1
ATOM 812 N N . MET A 1 105 ? -2.317 3.245 8.862 1.00 92.38 105 MET A N 1
ATOM 813 C CA . MET A 1 105 ? -3.185 2.237 9.476 1.00 92.38 105 MET A CA 1
ATOM 814 C C . MET A 1 105 ? -2.397 1.234 10.324 1.00 92.38 105 MET A C 1
ATOM 816 O O . MET A 1 105 ? -2.821 0.876 11.418 1.00 92.38 105 MET A O 1
ATOM 820 N N . ALA A 1 106 ? -1.258 0.775 9.815 1.00 90.56 106 ALA A N 1
ATOM 821 C CA . ALA A 1 106 ? -0.433 -0.266 10.408 1.00 90.56 106 ALA A CA 1
ATOM 822 C C . ALA A 1 106 ? 1.059 0.043 10.166 1.00 90.56 106 ALA A C 1
ATOM 824 O O . ALA A 1 106 ? 1.718 -0.635 9.371 1.00 90.56 106 ALA A O 1
ATOM 825 N N . PRO A 1 107 ? 1.609 1.059 10.857 1.00 87.69 107 PRO A N 1
ATOM 826 C CA . PRO A 1 107 ? 2.970 1.545 10.618 1.00 87.69 107 PRO A CA 1
ATOM 827 C C . PRO A 1 107 ? 4.029 0.455 10.810 1.00 87.69 107 PRO A C 1
ATOM 829 O O . PRO A 1 107 ? 4.966 0.376 10.023 1.00 87.69 107 PRO A O 1
ATOM 832 N N . ARG A 1 108 ? 3.834 -0.442 11.789 1.00 85.81 108 ARG A N 1
ATOM 833 C CA . ARG A 1 108 ? 4.739 -1.568 12.077 1.00 85.81 108 ARG A CA 1
ATOM 834 C C . ARG A 1 108 ? 4.864 -2.552 10.908 1.00 85.81 108 ARG A C 1
ATOM 836 O O . ARG A 1 108 ? 5.968 -2.926 10.544 1.00 85.81 108 ARG A O 1
ATOM 843 N N . LEU A 1 109 ? 3.747 -2.947 10.297 1.00 87.00 109 LEU A N 1
ATOM 844 C CA . LEU A 1 109 ? 3.777 -3.873 9.158 1.00 87.00 109 LEU A CA 1
ATOM 845 C C . LEU A 1 109 ? 4.400 -3.218 7.923 1.00 87.00 109 LEU A C 1
ATOM 847 O O . LEU A 1 109 ? 5.128 -3.863 7.178 1.00 87.00 109 LEU A O 1
ATOM 851 N N . ALA A 1 110 ? 4.120 -1.929 7.715 1.00 87.25 110 ALA A N 1
ATOM 852 C CA . ALA A 1 110 ? 4.670 -1.188 6.590 1.00 87.25 110 ALA A CA 1
ATOM 853 C C . ALA A 1 110 ? 6.201 -1.068 6.681 1.00 87.25 110 ALA A C 1
ATOM 855 O O . ALA A 1 110 ? 6.881 -1.272 5.681 1.00 87.25 110 ALA A O 1
ATOM 856 N N . ILE A 1 111 ? 6.752 -0.765 7.864 1.00 83.00 111 ILE A N 1
ATOM 857 C CA . ILE A 1 111 ? 8.207 -0.659 8.041 1.00 83.00 111 ILE A CA 1
ATOM 858 C C . ILE A 1 111 ? 8.902 -2.021 7.948 1.00 83.00 111 ILE A C 1
ATOM 860 O O . ILE A 1 111 ? 9.932 -2.105 7.292 1.00 83.00 111 ILE A O 1
ATOM 864 N N . GLU A 1 112 ? 8.329 -3.085 8.522 1.00 86.06 112 GLU A N 1
ATOM 865 C CA . GLU A 1 112 ? 8.911 -4.437 8.467 1.00 86.06 112 GLU A CA 1
ATOM 866 C C . GLU A 1 112 ? 9.069 -4.940 7.024 1.00 86.06 112 GLU A C 1
ATOM 868 O O . GLU A 1 112 ? 10.082 -5.548 6.693 1.00 86.06 112 GLU A O 1
ATOM 873 N N . GLU A 1 113 ? 8.105 -4.646 6.150 1.00 84.81 113 GLU A N 1
ATOM 874 C CA . GLU A 1 113 ? 8.170 -5.039 4.737 1.00 84.81 113 GLU A CA 1
ATOM 875 C C . GLU A 1 113 ? 9.115 -4.149 3.914 1.00 84.81 113 GLU A C 1
ATOM 877 O O . GLU A 1 113 ? 9.771 -4.614 2.979 1.00 84.81 113 GLU A O 1
ATOM 882 N N . MET A 1 114 ? 9.185 -2.855 4.233 1.00 79.69 114 MET A N 1
ATOM 883 C CA . MET A 1 114 ? 9.991 -1.906 3.464 1.00 79.69 114 MET A CA 1
ATOM 884 C C . MET A 1 114 ? 11.468 -1.922 3.864 1.00 79.69 114 MET A C 1
ATOM 886 O O . MET A 1 114 ? 12.319 -1.715 3.002 1.00 79.69 114 MET A O 1
ATOM 890 N N . LEU A 1 115 ? 11.792 -2.206 5.128 1.00 79.19 115 LEU A N 1
ATOM 891 C CA . LEU A 1 115 ? 13.150 -2.122 5.670 1.00 79.19 115 LEU A CA 1
ATOM 892 C C . LEU A 1 115 ? 14.186 -2.962 4.893 1.00 79.19 115 LEU A C 1
ATOM 894 O O . LEU A 1 115 ? 15.204 -2.392 4.494 1.00 79.19 115 LEU A O 1
ATOM 898 N N . PRO A 1 116 ? 13.950 -4.252 4.573 1.00 80.62 116 PRO A N 1
ATOM 899 C CA . PRO A 1 116 ? 14.911 -5.036 3.792 1.00 80.62 116 PRO A CA 1
ATOM 900 C C . PRO A 1 116 ? 15.138 -4.460 2.388 1.00 80.62 116 PRO A C 1
ATOM 902 O O . PRO A 1 116 ? 16.246 -4.486 1.858 1.00 80.62 116 PRO A O 1
ATOM 905 N N . ARG A 1 117 ? 14.089 -3.890 1.783 1.00 77.88 117 ARG A N 1
ATOM 906 C CA . ARG A 1 117 ? 14.146 -3.284 0.443 1.00 77.88 117 ARG A CA 1
ATOM 907 C C . ARG A 1 117 ? 14.917 -1.971 0.464 1.00 77.88 117 ARG A C 1
ATOM 909 O O . ARG A 1 117 ? 15.648 -1.672 -0.472 1.00 77.88 117 ARG A O 1
ATOM 916 N N . MET A 1 118 ? 14.785 -1.208 1.546 1.00 73.94 118 MET A N 1
ATOM 917 C CA . MET A 1 118 ? 15.573 -0.002 1.780 1.00 73.94 118 MET A CA 1
ATOM 918 C C . MET A 1 118 ? 17.050 -0.337 1.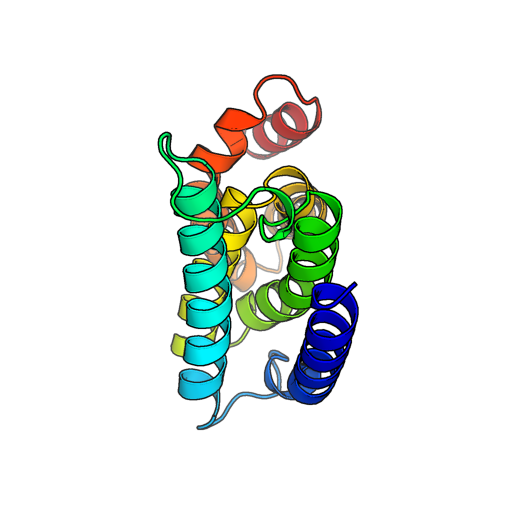951 1.00 73.94 118 MET A C 1
ATOM 920 O O . MET A 1 118 ? 17.882 0.271 1.290 1.00 73.94 118 MET A O 1
ATOM 924 N N . GLN A 1 119 ? 17.366 -1.335 2.780 1.00 74.62 119 GLN A N 1
ATOM 925 C CA . GLN A 1 119 ? 18.730 -1.835 2.957 1.00 74.62 119 GLN A CA 1
ATOM 926 C C . GLN A 1 119 ? 19.337 -2.250 1.614 1.00 74.62 119 GLN A C 1
ATOM 928 O O . GLN A 1 119 ? 20.436 -1.820 1.273 1.00 74.62 119 GLN A O 1
ATOM 933 N N . GLN A 1 120 ? 18.593 -3.009 0.806 1.00 75.06 120 GLN A N 1
ATOM 934 C CA . GLN A 1 120 ? 19.039 -3.395 -0.529 1.00 75.06 120 GLN A CA 1
ATOM 935 C C . GLN A 1 120 ? 19.275 -2.176 -1.433 1.00 75.06 120 GLN A C 1
ATOM 937 O O . GLN A 1 120 ? 20.331 -2.085 -2.052 1.00 75.06 120 GLN A O 1
ATOM 942 N N . ALA A 1 121 ? 18.339 -1.228 -1.499 1.00 71.50 121 ALA A N 1
ATOM 943 C CA . ALA A 1 121 ? 18.443 -0.076 -2.394 1.00 71.50 121 ALA A CA 1
ATOM 944 C C . ALA A 1 121 ? 19.537 0.927 -1.990 1.00 71.50 121 ALA A C 1
ATOM 946 O O . ALA A 1 121 ? 20.092 1.600 -2.857 1.00 71.50 121 ALA A O 1
ATOM 947 N N . LEU A 1 122 ? 19.848 1.032 -0.694 1.00 67.62 122 LEU A N 1
ATOM 948 C CA . LEU A 1 122 ? 20.874 1.932 -0.159 1.00 67.62 122 LEU A CA 1
ATOM 949 C C . LEU A 1 122 ? 22.278 1.318 -0.211 1.00 67.62 122 LEU A C 1
ATOM 951 O O . LEU A 1 122 ? 23.246 2.026 -0.474 1.00 67.62 122 LEU A O 1
ATOM 955 N N . CYS A 1 123 ? 22.404 0.006 0.005 1.00 69.44 123 CYS A N 1
ATOM 956 C CA . CYS A 1 123 ? 23.696 -0.683 -0.047 1.00 69.44 123 CYS A CA 1
ATOM 957 C C . CYS A 1 123 ? 24.089 -1.131 -1.468 1.00 69.44 123 CYS A C 1
ATOM 959 O O . CYS A 1 123 ? 25.267 -1.374 -1.735 1.00 69.44 123 CYS A O 1
ATOM 961 N N . SER A 1 124 ? 23.130 -1.255 -2.391 1.00 64.06 124 SER A N 1
ATOM 962 C CA . SER A 1 124 ? 23.381 -1.644 -3.781 1.00 64.06 124 SER A CA 1
ATOM 963 C C . SER A 1 124 ? 23.810 -0.449 -4.632 1.00 64.06 124 SER A C 1
ATOM 965 O O . SER A 1 124 ? 23.021 0.440 -4.937 1.00 64.06 124 SER A O 1
ATOM 967 N N . VAL A 1 125 ? 25.052 -0.475 -5.121 1.00 56.16 125 VAL A N 1
ATOM 968 C CA . VAL A 1 125 ? 25.581 0.492 -6.106 1.00 56.16 125 VAL A CA 1
ATOM 969 C C . VAL A 1 125 ? 24.860 0.392 -7.473 1.00 56.16 125 VAL A C 1
ATOM 971 O O . VAL A 1 125 ? 24.990 1.282 -8.309 1.00 56.16 125 VAL A O 1
ATOM 974 N N . MET A 1 126 ? 24.078 -0.669 -7.721 1.00 51.91 126 MET A N 1
ATOM 975 C CA . MET A 1 126 ? 23.590 -1.046 -9.059 1.00 51.91 126 MET A CA 1
ATOM 976 C C . MET A 1 126 ? 22.108 -0.728 -9.335 1.00 51.91 126 MET A C 1
ATOM 978 O O . MET A 1 126 ? 21.699 -0.743 -10.494 1.00 51.91 126 MET A O 1
ATOM 982 N N . GLU A 1 127 ? 21.288 -0.409 -8.326 1.00 61.03 127 GLU A N 1
ATOM 983 C CA . GLU A 1 127 ? 19.831 -0.221 -8.496 1.00 61.03 127 GLU A CA 1
ATOM 984 C C . GLU A 1 127 ? 19.374 1.227 -8.253 1.00 61.03 127 GLU A C 1
ATOM 986 O O . GLU A 1 127 ? 18.362 1.488 -7.603 1.00 61.03 127 GLU A O 1
ATOM 991 N N . ALA A 1 128 ? 20.087 2.199 -8.835 1.00 61.72 128 ALA A N 1
ATOM 992 C CA . ALA A 1 128 ? 19.752 3.627 -8.735 1.00 61.72 128 ALA A CA 1
ATOM 993 C C . ALA A 1 128 ? 18.290 3.954 -9.123 1.00 61.72 128 ALA A C 1
ATOM 995 O O . ALA A 1 128 ? 17.704 4.904 -8.604 1.00 61.72 128 ALA A O 1
ATOM 996 N N . HIS A 1 129 ? 17.675 3.140 -9.991 1.00 65.88 129 HIS A N 1
ATOM 997 C CA . HIS A 1 129 ? 16.275 3.278 -10.403 1.00 65.88 129 HIS A CA 1
ATOM 998 C C . HIS A 1 129 ? 15.260 2.956 -9.285 1.00 65.88 129 HIS A C 1
ATOM 1000 O O . HIS A 1 129 ? 14.152 3.485 -9.312 1.00 65.88 129 HIS A O 1
ATOM 1006 N N . GLN A 1 130 ? 15.629 2.142 -8.287 1.00 68.94 130 GLN A N 1
ATOM 1007 C CA . GLN A 1 130 ? 14.772 1.796 -7.138 1.00 68.94 130 GLN A CA 1
ATOM 1008 C C . GLN A 1 130 ? 14.998 2.725 -5.939 1.00 68.94 130 GLN A C 1
ATOM 1010 O O . GLN A 1 130 ? 14.101 2.908 -5.114 1.00 68.94 130 GLN A O 1
ATOM 1015 N N . MET A 1 131 ? 16.171 3.359 -5.868 1.00 71.44 131 MET A N 1
ATOM 1016 C CA . MET A 1 131 ? 16.571 4.229 -4.762 1.00 71.44 131 MET A CA 1
ATOM 1017 C C . MET A 1 131 ? 15.644 5.446 -4.606 1.00 71.44 131 MET A C 1
ATOM 1019 O O . MET A 1 131 ? 15.131 5.697 -3.517 1.00 71.44 131 MET A O 1
ATOM 1023 N N . LEU A 1 132 ? 15.377 6.185 -5.690 1.00 73.19 132 LEU A N 1
ATOM 1024 C CA . LEU A 1 132 ? 14.545 7.398 -5.636 1.00 73.19 132 LEU A CA 1
ATOM 1025 C C . LEU A 1 132 ? 13.083 7.124 -5.214 1.00 73.19 132 LEU A C 1
ATOM 1027 O O . LEU A 1 132 ? 12.595 7.831 -4.328 1.00 73.19 132 LEU A O 1
ATOM 1031 N N . PRO A 1 133 ? 12.367 6.124 -5.774 1.00 73.75 133 PRO A N 1
ATOM 1032 C CA . PRO A 1 133 ? 11.028 5.758 -5.306 1.00 73.75 133 PRO A CA 1
ATOM 1033 C C . PRO A 1 133 ? 10.979 5.395 -3.819 1.00 73.75 133 PRO A C 1
ATOM 1035 O O . PRO A 1 133 ? 10.078 5.845 -3.111 1.00 73.75 133 PRO A O 1
ATOM 1038 N N . ILE A 1 134 ? 11.964 4.635 -3.330 1.00 78.06 134 ILE A N 1
ATOM 1039 C CA . ILE A 1 134 ? 12.033 4.221 -1.925 1.00 78.06 134 ILE A CA 1
ATOM 1040 C C . ILE A 1 134 ? 12.284 5.426 -1.010 1.00 78.06 134 ILE A C 1
ATOM 1042 O O . ILE A 1 134 ? 11.570 5.593 -0.024 1.00 78.06 134 ILE A O 1
ATOM 1046 N N . LEU A 1 135 ? 13.228 6.311 -1.346 1.00 75.25 135 LEU A N 1
ATOM 1047 C CA . LEU A 1 135 ? 13.498 7.526 -0.564 1.00 75.25 135 LEU A CA 1
ATOM 1048 C C . LEU A 1 135 ? 12.277 8.456 -0.491 1.00 75.25 135 LEU A C 1
ATOM 1050 O O . LEU A 1 135 ? 11.937 8.960 0.582 1.00 75.25 135 LEU A O 1
ATOM 1054 N N . ASN A 1 136 ? 11.573 8.641 -1.610 1.00 76.19 136 ASN A N 1
ATOM 1055 C CA . ASN A 1 136 ? 10.340 9.429 -1.644 1.00 76.19 136 ASN A CA 1
ATOM 1056 C C . ASN A 1 136 ? 9.246 8.810 -0.767 1.00 76.19 136 ASN A C 1
ATOM 1058 O O . ASN A 1 136 ? 8.576 9.518 -0.006 1.00 76.19 136 ASN A O 1
ATOM 1062 N N . LEU A 1 137 ? 9.081 7.488 -0.836 1.00 79.44 137 LEU A N 1
ATOM 1063 C CA . LEU A 1 137 ? 8.138 6.771 0.008 1.00 79.44 137 LEU A CA 1
ATOM 1064 C C . LEU A 1 137 ? 8.485 6.942 1.493 1.00 79.44 137 LEU A C 1
ATOM 1066 O O . LEU A 1 137 ? 7.588 7.220 2.289 1.00 79.44 137 LEU A O 1
ATOM 1070 N N . LEU A 1 138 ? 9.764 6.877 1.861 1.00 76.56 138 LEU A N 1
ATOM 1071 C CA . LEU A 1 138 ? 10.210 7.055 3.242 1.00 76.56 138 LEU A CA 1
ATOM 1072 C C . LEU A 1 138 ? 9.894 8.430 3.799 1.00 76.56 138 LEU A C 1
ATOM 1074 O O . LEU A 1 138 ? 9.262 8.524 4.851 1.00 76.56 138 LEU A O 1
ATOM 1078 N N . GLY A 1 139 ? 10.249 9.490 3.071 1.00 77.00 139 GLY A N 1
ATOM 1079 C CA . GLY A 1 139 ? 9.879 10.850 3.466 1.00 77.00 139 GLY A CA 1
ATOM 1080 C C . GLY A 1 139 ? 8.364 10.990 3.640 1.00 77.00 139 GLY A C 1
ATOM 1081 O O . GLY A 1 139 ? 7.883 11.659 4.554 1.00 77.00 139 GLY A O 1
ATOM 1082 N N . SER A 1 140 ? 7.590 10.287 2.813 1.00 78.12 140 SER A N 1
ATOM 1083 C CA . SER A 1 140 ? 6.130 10.304 2.878 1.00 78.12 140 SER A CA 1
ATOM 1084 C C . SER A 1 140 ? 5.531 9.485 4.036 1.00 78.12 140 SER A C 1
ATOM 1086 O O . SER A 1 140 ? 4.411 9.786 4.470 1.00 78.12 140 SER A O 1
ATOM 1088 N N . MET A 1 141 ? 6.259 8.478 4.533 1.00 81.31 141 MET A N 1
ATOM 1089 C CA . MET A 1 141 ? 5.892 7.614 5.663 1.00 81.31 141 MET A CA 1
ATOM 1090 C C . MET A 1 141 ? 6.434 8.123 7.003 1.00 81.31 141 MET A C 1
ATOM 1092 O O . MET A 1 141 ? 5.882 7.756 8.039 1.00 81.31 141 MET A O 1
ATOM 1096 N N . ALA A 1 142 ? 7.439 9.003 7.004 1.00 78.88 142 ALA A N 1
ATOM 1097 C CA . ALA A 1 142 ? 8.080 9.533 8.209 1.00 78.88 142 ALA A CA 1
ATOM 1098 C C . ALA A 1 142 ? 7.096 10.003 9.306 1.00 78.88 142 ALA A C 1
ATOM 1100 O O . ALA A 1 142 ? 7.285 9.613 10.457 1.00 78.88 142 ALA A O 1
ATOM 1101 N N . PRO A 1 143 ? 5.988 10.719 9.010 1.00 78.88 143 PRO A N 1
ATOM 1102 C CA . PRO A 1 143 ? 5.028 11.117 10.047 1.00 78.88 143 PRO A CA 1
ATOM 1103 C C . PRO A 1 143 ? 4.291 9.945 10.712 1.00 78.88 143 PRO A C 1
ATOM 1105 O O . PRO A 1 143 ? 3.860 10.054 11.857 1.00 78.88 143 PRO A O 1
ATOM 1108 N N . ALA A 1 144 ? 4.096 8.838 9.991 1.00 79.38 144 ALA A N 1
ATOM 1109 C CA . ALA A 1 144 ? 3.500 7.624 10.546 1.00 79.38 144 ALA A CA 1
ATOM 1110 C C . ALA A 1 144 ? 4.529 6.826 11.359 1.00 79.38 144 ALA A C 1
ATOM 1112 O O . ALA A 1 144 ? 4.181 6.234 12.376 1.00 79.38 144 ALA A O 1
ATOM 1113 N N . LEU A 1 145 ? 5.796 6.851 10.939 1.00 73.94 145 LEU A N 1
ATOM 1114 C CA . LEU A 1 145 ? 6.898 6.187 11.636 1.00 73.94 145 LEU A CA 1
ATOM 1115 C C . LEU A 1 145 ? 7.302 6.904 12.928 1.00 73.94 145 LEU A C 1
ATOM 1117 O O . LEU A 1 145 ? 7.643 6.235 13.892 1.00 73.94 145 LEU A O 1
ATOM 1121 N N . ALA A 1 146 ? 7.183 8.232 12.999 1.00 76.31 146 ALA A N 1
ATOM 1122 C CA . ALA A 1 146 ? 7.399 8.986 14.238 1.00 76.31 146 ALA A CA 1
ATOM 1123 C C . ALA A 1 146 ? 6.452 8.540 15.372 1.00 76.31 146 ALA A C 1
ATOM 1125 O O . ALA A 1 146 ? 6.795 8.589 16.544 1.00 76.31 146 ALA A O 1
ATOM 1126 N N . GLN A 1 147 ? 5.275 7.998 15.043 1.00 74.12 147 GLN A N 1
ATOM 1127 C CA . GLN A 1 147 ? 4.363 7.432 16.047 1.00 74.12 147 GLN A CA 1
ATOM 1128 C C . GLN A 1 147 ? 4.893 6.124 16.664 1.00 74.12 147 GLN A C 1
ATOM 1130 O O . GLN A 1 147 ? 4.347 5.647 17.656 1.00 74.12 147 GLN A O 1
ATOM 1135 N N . LEU A 1 148 ? 5.948 5.538 16.085 1.00 70.25 148 LEU A N 1
ATOM 1136 C CA . LEU A 1 148 ? 6.645 4.349 16.573 1.00 70.25 148 LEU A CA 1
ATOM 1137 C C . LEU A 1 148 ? 7.896 4.685 17.406 1.00 70.25 148 LEU A C 1
ATOM 1139 O O . LEU A 1 148 ? 8.706 3.789 17.620 1.00 70.25 148 LEU A O 1
ATOM 1143 N N . GLU A 1 149 ? 8.053 5.925 17.892 1.00 57.59 149 GLU A N 1
ATOM 1144 C CA . GLU A 1 149 ? 9.215 6.488 18.626 1.00 57.59 149 GLU A CA 1
ATOM 1145 C C . GLU A 1 149 ? 9.812 5.630 19.767 1.00 57.59 149 GLU A C 1
ATOM 1147 O O . GLU A 1 149 ? 10.880 5.942 20.286 1.00 57.59 149 GLU A O 1
ATOM 1152 N N . HIS A 1 150 ? 9.156 4.550 20.194 1.00 59.38 150 HIS A N 1
ATOM 1153 C CA . HIS A 1 150 ? 9.641 3.627 21.229 1.00 59.38 150 HIS A CA 1
ATOM 1154 C C . HIS A 1 150 ? 10.023 2.237 20.697 1.00 59.38 150 HIS A C 1
ATOM 1156 O O . HIS A 1 150 ? 10.219 1.312 21.485 1.00 59.38 150 HIS A O 1
ATOM 1162 N N . GLN A 1 151 ? 10.109 2.052 19.376 1.00 60.31 151 GLN A N 1
ATOM 1163 C CA . GLN A 1 151 ? 10.479 0.773 18.769 1.00 60.31 151 GLN A CA 1
ATOM 1164 C C . GLN A 1 151 ? 11.920 0.773 18.235 1.00 60.31 151 GLN A C 1
ATOM 1166 O O . GLN A 1 151 ? 12.311 1.712 17.542 1.00 60.31 151 GLN A O 1
ATOM 1171 N N . PRO A 1 152 ? 12.691 -0.311 18.468 1.00 61.25 152 PRO A N 1
ATOM 1172 C CA . PRO A 1 152 ? 14.080 -0.425 18.007 1.00 61.25 152 PRO A CA 1
ATOM 1173 C C . PRO A 1 152 ? 14.208 -0.368 16.476 1.00 61.25 152 PRO A C 1
ATOM 1175 O O . PRO A 1 152 ? 15.236 0.045 15.958 1.00 61.25 152 PRO A O 1
ATOM 1178 N N . ILE A 1 153 ? 13.135 -0.698 15.752 1.00 63.91 153 ILE A N 1
ATOM 1179 C CA . ILE A 1 153 ? 13.079 -0.684 14.283 1.00 63.91 153 ILE A CA 1
ATOM 1180 C C . ILE A 1 153 ? 13.288 0.735 13.716 1.00 63.91 153 ILE A C 1
ATOM 1182 O O . ILE A 1 153 ? 13.850 0.896 12.636 1.00 63.91 153 ILE A O 1
ATOM 1186 N N . LEU A 1 154 ? 12.870 1.786 14.433 1.00 63.22 154 LEU A N 1
ATOM 1187 C CA . LEU A 1 154 ? 13.079 3.166 13.980 1.00 63.22 154 LEU A CA 1
ATOM 1188 C C . LEU A 1 154 ? 14.560 3.575 14.053 1.00 63.22 154 LEU A C 1
ATOM 1190 O O . LEU A 1 154 ? 15.020 4.326 13.195 1.00 63.22 154 LEU A O 1
ATOM 1194 N N . MET A 1 155 ? 15.303 3.052 15.036 1.00 64.94 155 MET A N 1
ATOM 1195 C CA . MET A 1 155 ? 16.750 3.272 15.144 1.00 64.94 155 MET A CA 1
ATOM 1196 C C . MET A 1 155 ? 17.489 2.637 13.968 1.00 64.94 155 MET A C 1
ATOM 1198 O O . MET A 1 155 ? 18.324 3.300 13.368 1.00 64.94 155 MET A O 1
ATOM 1202 N N . GLU A 1 156 ? 17.109 1.422 13.559 1.00 66.19 156 GLU A N 1
ATOM 1203 C CA . GLU A 1 156 ? 17.700 0.778 12.377 1.00 66.19 156 GLU A CA 1
ATOM 1204 C C . GLU A 1 156 ? 17.497 1.618 11.106 1.00 66.19 156 GLU A C 1
ATOM 1206 O O . GLU A 1 156 ? 18.419 1.764 10.309 1.00 66.19 156 GLU A O 1
ATOM 1211 N N . VAL A 1 157 ? 16.318 2.226 10.926 1.00 64.31 157 VAL A N 1
ATOM 1212 C CA . VAL A 1 157 ? 16.057 3.122 9.784 1.00 64.31 157 VAL A CA 1
ATOM 1213 C C . VAL A 1 157 ? 16.885 4.408 9.848 1.00 64.31 157 VAL A C 1
ATOM 1215 O O . VAL A 1 157 ? 17.333 4.885 8.807 1.00 64.31 157 VAL A O 1
ATOM 1218 N N . MET A 1 158 ? 17.085 4.980 11.038 1.00 64.94 158 MET A N 1
ATOM 1219 C CA . MET A 1 158 ? 17.906 6.184 11.219 1.00 64.94 158 MET A CA 1
ATOM 1220 C C . MET A 1 158 ? 19.394 5.900 10.983 1.00 64.94 158 MET A C 1
ATOM 1222 O O . MET A 1 158 ? 20.045 6.694 10.308 1.00 64.94 158 MET A O 1
ATOM 1226 N N . ASP A 1 159 ? 19.901 4.757 11.451 1.00 67.19 159 ASP A N 1
ATOM 1227 C CA . ASP A 1 159 ? 21.285 4.312 11.233 1.00 67.19 159 ASP A CA 1
ATOM 1228 C C . ASP A 1 159 ? 21.579 4.008 9.753 1.00 67.19 159 ASP A C 1
ATOM 1230 O O . ASP A 1 159 ? 22.718 4.099 9.313 1.00 67.19 159 ASP A O 1
ATOM 1234 N N . LEU A 1 160 ? 20.556 3.670 8.961 1.00 63.12 160 LEU A N 1
ATOM 1235 C CA . LEU A 1 160 ? 20.670 3.494 7.507 1.00 63.12 160 LEU A CA 1
ATOM 1236 C C . LEU A 1 160 ? 20.729 4.812 6.721 1.00 63.12 160 LEU A C 1
ATOM 1238 O O . LEU A 1 160 ? 21.117 4.797 5.553 1.00 63.12 160 LEU A O 1
ATOM 1242 N N . ALA A 1 161 ? 20.290 5.926 7.312 1.00 56.34 161 ALA A N 1
ATOM 1243 C CA . ALA A 1 161 ? 20.172 7.223 6.642 1.00 56.34 161 ALA A CA 1
ATOM 1244 C C . ALA A 1 161 ? 21.298 8.218 6.992 1.00 56.34 161 ALA A C 1
ATOM 1246 O O . ALA A 1 161 ? 21.390 9.263 6.341 1.00 56.34 161 ALA A O 1
ATOM 1247 N N . LEU A 1 162 ? 22.111 7.913 8.010 1.00 51.03 162 LEU A N 1
ATOM 1248 C CA . LEU A 1 162 ? 23.250 8.699 8.507 1.00 51.03 162 LEU A CA 1
ATOM 1249 C C . LEU A 1 162 ? 24.582 8.055 8.108 1.00 51.03 162 LEU A C 1
ATOM 1251 O O . LEU A 1 162 ? 25.522 8.832 7.822 1.00 51.03 162 LEU A O 1
#

Secondary structure (DSSP, 8-state):
-HHHHHHHHHHHHHHHHGGGGSTT--STTHHHHHHHHHHHHHHHHHHHHHHTSSS-SS-GGGSPPHHHHHHHHHHHHHHHHHHHT-S-HHHHHHHHHHHHHHHHH-HHHHHHHHHHHHHHHHH-TT-HHHHHHHHHHHHHHHHHHGGGTT-HHHHHHHHTT-

InterPro domains:
  IPR016024 Armadillo-type fold [SSF48371] (36-149)
  IPR032430 Proteasome activator Blm10, middle HEAT repeats region [PF16507] (10-150)
  IPR035309 Proteasome activator complex subunit 4 [PTHR32170] (4-161)

Organism: NCBI:txid73025